Protein AF-A0A932TT42-F1 (afdb_monomer_lite)

Secondary structure (DSSP, 8-state):
-EEEEEE-TTS-EEEEEEE---TTT-TTHHHHHHHHHHHHHHHHTT-SGGG-GGG--TT--TTS---S--------S---------PPPP---PPPP-----SS--B--STTT--B--HHHHHHHHHHHSS---TTT--

Sequence (139 aa):
VFSATVYDQAGKTMARGTKMETARGFADYIEKSETGAIGRALALCGFGTQFAPELEEGERIVDAPHPVGTPARVHSRGAVYNVRGGAPPASGAKRPDAGDGGNGAQVCSEPECGRAMTQGQYEFSIKSFGRALCPQCQK

Foldseek 3Di:
DDKDWDADPVRHTQFMFFFFDDCVGPVPRVVVRHVRNVVRRVVSNVDDCVNPVVPVPPPCDPPDDDPPDDPDPPPDPDDDDDDDDDDDDDDDDDDDDDDDDDDPFLAFPPPPGRDGDDPVQQVVCCVPPVGRHHPVRPD

Structure (mmCIF, N/CA/C/O backbone):
data_AF-A0A932TT42-F1
#
_entry.id   AF-A0A932TT42-F1
#
loop_
_atom_site.group_PDB
_atom_site.id
_atom_site.type_symbol
_atom_site.label_atom_id
_atom_site.label_alt_id
_atom_site.label_comp_id
_atom_site.label_asym_id
_atom_site.label_entity_id
_atom_site.label_seq_id
_atom_site.pdbx_PDB_ins_code
_atom_site.Cartn_x
_atom_site.Cartn_y
_atom_site.Cartn_z
_atom_site.occupancy
_atom_site.B_iso_or_equiv
_atom_site.auth_seq_id
_atom_site.auth_comp_id
_atom_site.auth_asym_id
_atom_site.auth_atom_id
_atom_site.pdbx_PDB_model_num
ATOM 1 N N . VAL A 1 1 ? 10.216 8.127 3.403 1.00 93.44 1 VAL A N 1
ATOM 2 C CA . VAL A 1 1 ? 9.339 7.049 3.922 1.00 93.44 1 VAL A CA 1
ATOM 3 C C . VAL A 1 1 ? 8.017 7.690 4.293 1.00 93.44 1 VAL A C 1
ATOM 5 O O . VAL A 1 1 ? 8.057 8.727 4.939 1.00 93.44 1 VAL A O 1
ATOM 8 N N . PHE A 1 2 ? 6.893 7.106 3.887 1.00 98.06 2 PHE A N 1
ATOM 9 C CA . PHE A 1 2 ? 5.549 7.571 4.236 1.00 98.06 2 PHE A CA 1
ATOM 10 C C . PHE A 1 2 ? 4.963 6.693 5.341 1.00 98.06 2 PHE A C 1
ATOM 12 O O . PHE A 1 2 ? 5.254 5.493 5.411 1.00 98.06 2 PHE A O 1
ATOM 19 N N . SER A 1 3 ? 4.148 7.290 6.210 1.00 98.06 3 SER A N 1
ATOM 20 C CA . SER A 1 3 ? 3.468 6.583 7.294 1.00 98.06 3 SER A CA 1
ATOM 21 C C . SER A 1 3 ? 2.039 7.072 7.467 1.00 98.06 3 SER A C 1
ATOM 23 O O . SER A 1 3 ? 1.829 8.280 7.525 1.00 98.06 3 SER A O 1
ATOM 25 N N . ALA A 1 4 ? 1.102 6.148 7.650 1.00 98.44 4 ALA A N 1
ATOM 26 C CA . ALA A 1 4 ? -0.282 6.436 8.007 1.00 98.44 4 ALA A CA 1
ATOM 27 C C . ALA A 1 4 ? -0.602 5.796 9.362 1.00 98.44 4 A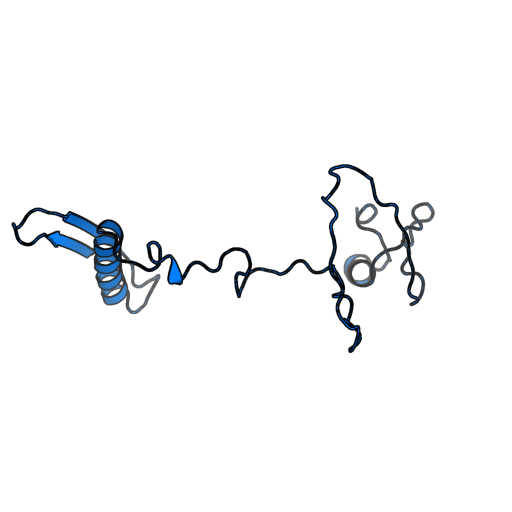LA A C 1
ATOM 29 O O . ALA A 1 4 ? -0.142 4.691 9.652 1.00 98.44 4 ALA A O 1
ATOM 30 N N . THR A 1 5 ? -1.364 6.496 10.201 1.00 98.44 5 THR A N 1
ATOM 31 C CA . THR A 1 5 ? -1.823 6.000 11.508 1.00 98.44 5 THR A CA 1
ATOM 32 C C . THR A 1 5 ? -3.336 6.157 11.575 1.00 98.44 5 THR A C 1
ATOM 34 O O . THR A 1 5 ? -3.847 7.222 11.239 1.00 98.44 5 THR A O 1
ATOM 37 N N . VAL A 1 6 ? -4.037 5.099 11.973 1.00 98.06 6 VAL A N 1
ATOM 38 C CA . VAL A 1 6 ? -5.497 5.081 12.127 1.00 98.06 6 VAL A CA 1
ATOM 39 C C . VAL A 1 6 ? -5.825 5.133 13.613 1.00 98.06 6 VAL A C 1
ATOM 41 O O . VAL A 1 6 ? -5.226 4.400 14.404 1.00 98.06 6 VAL A O 1
ATOM 44 N N . TYR A 1 7 ? -6.777 5.986 13.975 1.00 98.00 7 TYR A N 1
ATOM 45 C CA . TYR A 1 7 ? -7.280 6.156 15.335 1.00 98.00 7 TYR A CA 1
ATOM 46 C C . TYR A 1 7 ? -8.765 5.803 15.381 1.00 98.00 7 TYR A C 1
ATOM 48 O O . TYR A 1 7 ? -9.473 5.991 14.391 1.00 98.00 7 TYR A O 1
ATOM 56 N N . ASP A 1 8 ? -9.231 5.302 16.521 1.00 96.25 8 ASP A N 1
ATOM 57 C CA . ASP A 1 8 ? -10.658 5.122 16.771 1.00 96.25 8 ASP A CA 1
ATOM 58 C C . ASP A 1 8 ? -11.334 6.441 17.196 1.00 96.25 8 ASP A C 1
ATOM 60 O O . ASP A 1 8 ? -10.696 7.488 17.330 1.00 96.25 8 ASP A O 1
ATOM 64 N N . GLN A 1 9 ? -12.646 6.391 17.438 1.00 96.44 9 GLN A N 1
ATOM 65 C CA . GLN A 1 9 ? -13.419 7.548 17.900 1.00 96.44 9 GLN A CA 1
ATOM 66 C C . GLN A 1 9 ? -12.951 8.086 19.267 1.00 96.44 9 GLN A C 1
ATOM 68 O O . GLN A 1 9 ? -13.155 9.261 19.563 1.00 96.44 9 GLN A O 1
ATOM 73 N N . ALA A 1 10 ? -12.322 7.251 20.098 1.00 96.75 10 ALA A N 1
ATOM 74 C CA . ALA A 1 10 ? -11.771 7.640 21.394 1.00 96.75 10 ALA A CA 1
ATOM 75 C C . ALA A 1 10 ? -10.333 8.194 21.291 1.00 96.75 10 ALA A C 1
ATOM 77 O O . ALA A 1 10 ? -9.748 8.573 22.306 1.00 96.75 10 ALA A O 1
ATOM 78 N N . GLY A 1 11 ? -9.753 8.249 20.086 1.00 95.44 11 GLY A N 1
ATOM 79 C CA . GLY A 1 11 ? -8.384 8.702 19.843 1.00 95.44 11 GLY A CA 1
ATOM 80 C C . GLY A 1 11 ? -7.312 7.650 20.139 1.00 95.44 11 GLY A C 1
ATOM 81 O O . GLY A 1 11 ? -6.122 7.970 20.135 1.00 95.44 11 GLY A O 1
ATOM 82 N N . LYS A 1 12 ? -7.686 6.389 20.386 1.00 96.81 12 LYS A N 1
ATOM 83 C CA . LYS A 1 12 ? -6.728 5.295 20.566 1.00 96.81 12 LYS A CA 1
ATOM 84 C C . LYS A 1 12 ? -6.195 4.854 19.207 1.00 96.81 12 LYS A C 1
ATOM 86 O O . LYS A 1 12 ? -6.949 4.628 18.263 1.00 96.81 12 LYS A O 1
ATOM 91 N N . THR A 1 13 ? -4.879 4.686 19.117 1.00 97.75 13 THR A N 1
ATOM 92 C CA . THR A 1 13 ? -4.225 4.154 17.918 1.00 97.75 13 THR A CA 1
ATOM 93 C C . THR A 1 13 ? -4.691 2.725 17.646 1.00 97.75 13 THR A C 1
ATOM 95 O O . THR A 1 13 ? -4.465 1.832 18.463 1.00 97.75 13 THR A O 1
ATOM 98 N N . MET A 1 14 ? -5.298 2.507 16.481 1.00 97.62 14 MET A N 1
ATOM 99 C CA . MET A 1 14 ? -5.705 1.186 16.005 1.00 97.62 14 MET A CA 1
ATOM 100 C C . MET A 1 14 ? -4.575 0.500 15.237 1.00 97.62 14 MET A C 1
ATOM 102 O O . MET A 1 14 ? -4.241 -0.646 15.522 1.00 97.62 14 MET A O 1
ATOM 106 N N . ALA A 1 15 ? -3.955 1.209 14.289 1.00 97.94 15 ALA A N 1
ATOM 107 C CA . ALA A 1 15 ? -2.894 0.657 13.454 1.00 97.94 15 ALA A CA 1
ATOM 108 C C . ALA A 1 15 ? -1.971 1.736 12.882 1.00 97.94 15 ALA A C 1
ATOM 110 O O . ALA A 1 15 ? -2.338 2.908 12.772 1.00 97.94 15 ALA A O 1
ATOM 111 N N . ARG A 1 16 ? -0.774 1.317 12.454 1.00 98.06 16 ARG A N 1
ATOM 112 C CA . ARG A 1 16 ? 0.191 2.155 11.735 1.00 98.06 16 ARG A CA 1
ATOM 113 C C . ARG A 1 16 ? 0.800 1.386 10.568 1.00 98.06 16 ARG A C 1
ATOM 115 O O . ARG A 1 16 ? 1.364 0.314 10.759 1.00 98.06 16 ARG A O 1
ATOM 122 N N . GLY A 1 17 ? 0.724 1.961 9.372 1.00 98.06 17 GLY A N 1
ATOM 123 C CA . GLY A 1 17 ? 1.315 1.426 8.147 1.00 98.06 17 GLY A CA 1
ATOM 124 C C . GLY A 1 17 ? 2.442 2.318 7.638 1.00 98.06 17 GLY A C 1
ATOM 125 O O . GLY A 1 17 ? 2.369 3.542 7.743 1.00 98.06 17 GLY A O 1
ATOM 126 N N . THR A 1 18 ? 3.489 1.716 7.072 1.00 98.25 18 THR A N 1
ATOM 127 C CA . THR A 1 18 ? 4.584 2.438 6.411 1.00 98.25 18 THR A CA 1
ATOM 128 C C . THR A 1 18 ? 4.833 1.889 5.015 1.00 98.25 18 THR A C 1
ATOM 130 O O . THR A 1 18 ? 4.654 0.696 4.753 1.00 98.25 18 THR A O 1
ATOM 133 N N . LYS A 1 19 ? 5.252 2.769 4.105 1.00 98.25 19 LYS A N 1
ATOM 134 C CA . LYS A 1 19 ? 5.717 2.390 2.771 1.00 98.25 19 LYS A CA 1
ATOM 135 C C . LYS A 1 19 ? 6.767 3.376 2.274 1.00 98.25 19 LYS A C 1
ATOM 137 O O . LYS A 1 19 ? 6.789 4.553 2.638 1.00 98.25 19 LYS A O 1
ATOM 142 N N . MET A 1 20 ? 7.667 2.868 1.450 1.00 97.25 20 MET A N 1
ATOM 143 C CA . MET A 1 20 ? 8.664 3.655 0.752 1.00 97.25 20 MET A CA 1
ATOM 144 C C . MET A 1 20 ? 8.832 3.080 -0.644 1.00 97.25 20 MET A C 1
ATOM 146 O O . MET A 1 20 ? 9.054 1.885 -0.797 1.00 97.25 20 MET A O 1
ATOM 150 N N . GLU A 1 21 ? 8.736 3.950 -1.630 1.00 97.50 21 GLU A N 1
ATOM 151 C CA . GLU A 1 21 ? 9.118 3.711 -3.011 1.00 97.50 21 GLU A CA 1
ATOM 152 C C . GLU A 1 21 ? 10.142 4.769 -3.418 1.00 97.50 21 GLU A C 1
ATOM 154 O O . GLU A 1 21 ? 10.346 5.772 -2.725 1.00 97.50 21 GLU A O 1
ATOM 159 N N . THR A 1 22 ? 10.807 4.536 -4.543 1.00 96.88 22 THR A N 1
ATOM 160 C CA . THR A 1 22 ? 11.789 5.467 -5.105 1.00 96.88 22 THR A CA 1
ATOM 161 C C . THR A 1 22 ? 11.490 5.705 -6.576 1.00 96.88 22 THR A C 1
ATOM 163 O O . THR A 1 22 ? 10.913 4.836 -7.231 1.00 96.88 22 THR A O 1
ATOM 166 N N . ALA A 1 23 ? 11.969 6.832 -7.110 1.00 96.12 23 ALA A N 1
ATOM 167 C CA . ALA A 1 23 ? 11.843 7.177 -8.528 1.00 96.12 23 ALA A CA 1
ATOM 168 C C . ALA A 1 23 ? 12.397 6.096 -9.478 1.00 96.12 23 ALA A C 1
ATOM 170 O O . ALA A 1 23 ? 11.973 5.992 -10.623 1.00 96.12 23 ALA A O 1
ATOM 171 N N . ARG A 1 24 ? 13.340 5.265 -9.005 1.00 95.06 24 ARG A N 1
ATOM 172 C CA . ARG A 1 24 ? 13.892 4.141 -9.773 1.00 95.06 24 ARG A CA 1
ATOM 173 C C . ARG A 1 24 ? 12.889 2.997 -9.955 1.00 95.06 24 ARG A C 1
ATOM 175 O O . ARG A 1 24 ? 12.982 2.277 -10.942 1.00 95.06 24 ARG A O 1
ATOM 182 N N . GLY A 1 25 ? 11.992 2.798 -8.990 1.00 93.50 25 GLY A N 1
ATOM 183 C CA . GLY A 1 25 ? 10.956 1.767 -9.055 1.00 93.50 25 GLY A CA 1
ATOM 184 C C . GLY A 1 25 ? 9.699 2.257 -9.766 1.00 93.50 25 GLY A C 1
ATOM 185 O O . GLY A 1 25 ? 9.155 1.549 -10.607 1.00 93.50 25 GLY A O 1
ATOM 186 N N . PHE A 1 26 ? 9.259 3.475 -9.442 1.00 92.88 26 PHE A N 1
ATOM 187 C CA . PHE A 1 26 ? 8.016 4.059 -9.943 1.00 92.88 26 PHE A CA 1
ATOM 188 C C . PHE A 1 26 ? 8.193 5.560 -10.173 1.00 92.88 26 PHE A C 1
ATOM 190 O O . PHE A 1 26 ? 8.771 6.245 -9.333 1.00 92.88 26 PHE A O 1
ATOM 197 N N . ALA A 1 27 ? 7.693 6.084 -11.293 1.00 93.50 27 ALA A N 1
ATOM 198 C CA . ALA A 1 27 ? 7.762 7.520 -11.575 1.00 93.50 27 ALA A CA 1
ATOM 199 C C . ALA A 1 27 ? 6.901 8.333 -10.585 1.00 93.50 27 ALA A C 1
ATOM 201 O O . ALA A 1 27 ? 7.330 9.376 -10.101 1.00 93.50 27 ALA A O 1
ATOM 202 N N . ASP A 1 28 ? 5.743 7.789 -10.212 1.00 94.00 28 ASP A N 1
ATOM 203 C CA . ASP A 1 28 ? 4.754 8.278 -9.241 1.00 94.00 28 ASP A CA 1
ATOM 204 C C . ASP A 1 28 ? 4.994 7.701 -7.828 1.00 94.00 28 ASP A C 1
ATOM 206 O O . ASP A 1 28 ? 4.085 7.281 -7.107 1.00 94.00 28 ASP A O 1
ATOM 210 N N . TYR A 1 29 ? 6.264 7.598 -7.422 1.00 96.12 29 TYR A N 1
ATOM 211 C CA . TYR A 1 29 ? 6.635 6.928 -6.172 1.00 96.12 29 TYR A CA 1
ATOM 212 C C . TYR A 1 29 ? 6.069 7.604 -4.914 1.00 96.12 29 TYR A C 1
ATOM 214 O O . TYR A 1 29 ? 5.948 6.936 -3.882 1.00 96.12 29 TYR A O 1
ATOM 222 N N . ILE A 1 30 ? 5.746 8.901 -4.968 1.00 97.56 30 ILE A N 1
ATOM 223 C CA . ILE A 1 30 ? 5.173 9.656 -3.846 1.00 97.56 30 ILE A CA 1
ATOM 224 C C . ILE A 1 30 ? 3.749 9.163 -3.585 1.00 97.56 30 ILE A C 1
ATOM 226 O O . ILE A 1 30 ? 3.484 8.599 -2.523 1.00 97.56 30 ILE A O 1
ATOM 230 N N . GLU A 1 31 ? 2.883 9.259 -4.590 1.00 97.12 31 GLU A N 1
ATOM 231 C CA . GLU A 1 31 ? 1.477 8.853 -4.556 1.00 97.12 31 GLU A CA 1
ATOM 232 C C . GLU A 1 31 ? 1.353 7.363 -4.239 1.00 97.12 31 GLU A C 1
ATOM 234 O O . GLU A 1 31 ? 0.528 6.941 -3.421 1.00 97.12 31 GLU A O 1
ATOM 239 N N . LYS A 1 32 ? 2.240 6.549 -4.824 1.00 96.81 32 LYS A N 1
ATOM 240 C CA . LYS A 1 32 ? 2.293 5.110 -4.562 1.00 96.81 32 LYS A CA 1
ATOM 241 C C . LYS A 1 32 ? 2.711 4.786 -3.129 1.00 96.81 32 LYS A C 1
ATOM 243 O O . LYS A 1 32 ? 2.189 3.839 -2.530 1.00 96.81 32 LYS A O 1
ATOM 248 N N . SER A 1 33 ? 3.666 5.531 -2.573 1.00 98.12 33 SER A N 1
ATOM 249 C CA . SER A 1 33 ? 4.098 5.344 -1.185 1.00 98.12 33 SER A CA 1
ATOM 250 C C . SER A 1 33 ? 3.020 5.779 -0.204 1.00 98.12 33 SER A C 1
ATOM 252 O O . SER A 1 33 ? 2.753 5.058 0.754 1.00 98.12 33 SER A O 1
ATOM 254 N N . GLU A 1 34 ? 2.389 6.924 -0.447 1.00 98.00 34 GLU A N 1
ATOM 255 C CA . GLU A 1 34 ? 1.324 7.459 0.395 1.00 98.00 34 GLU A CA 1
ATOM 256 C C . GLU A 1 34 ? 0.111 6.524 0.408 1.00 98.00 34 GLU A C 1
ATOM 258 O O . GLU A 1 34 ? -0.264 6.007 1.464 1.00 98.00 34 GLU A O 1
ATOM 263 N N . THR A 1 35 ? -0.411 6.188 -0.775 1.00 97.62 35 THR A N 1
ATOM 264 C CA . THR A 1 35 ? -1.567 5.294 -0.926 1.00 97.62 35 THR A CA 1
ATOM 265 C C . THR A 1 35 ? -1.297 3.928 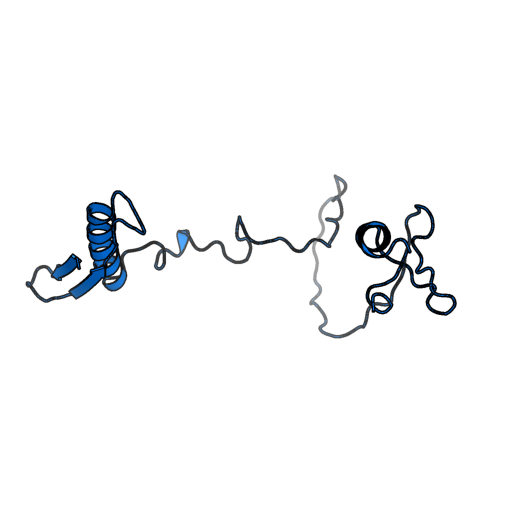-0.301 1.00 97.62 35 THR A C 1
ATOM 267 O O . THR A 1 35 ? -2.142 3.377 0.404 1.00 97.62 35 THR A O 1
ATOM 270 N N . GLY A 1 36 ? -0.098 3.371 -0.491 1.00 97.25 36 GLY A N 1
ATOM 271 C CA . GLY A 1 36 ? 0.226 2.076 0.096 1.00 97.25 36 GLY A CA 1
ATOM 272 C C . GLY A 1 36 ? 0.489 2.118 1.606 1.00 97.25 36 GLY A C 1
ATOM 273 O O . GLY A 1 36 ? 0.243 1.115 2.274 1.00 97.25 36 GLY A O 1
ATOM 274 N N . ALA A 1 37 ? 0.943 3.240 2.177 1.00 98.44 37 ALA A N 1
ATOM 275 C CA . ALA A 1 37 ? 1.023 3.397 3.632 1.00 98.44 37 ALA A CA 1
ATOM 276 C C . ALA A 1 37 ? -0.382 3.433 4.260 1.00 98.44 37 ALA A C 1
ATOM 278 O O . ALA A 1 37 ? -0.605 2.765 5.272 1.00 98.44 37 ALA A O 1
ATOM 279 N N . ILE A 1 38 ? -1.329 4.133 3.622 1.00 98.00 38 ILE A N 1
ATOM 280 C CA . ILE A 1 38 ? -2.750 4.166 4.010 1.00 98.00 38 ILE A CA 1
ATOM 281 C C . ILE A 1 38 ? -3.368 2.768 3.898 1.00 98.00 38 ILE A C 1
ATOM 283 O O . ILE A 1 38 ? -3.908 2.259 4.878 1.00 98.00 38 ILE A O 1
ATOM 287 N N . GLY A 1 39 ? -3.216 2.107 2.745 1.00 97.00 39 GLY A N 1
ATOM 288 C CA . GLY A 1 39 ? -3.736 0.756 2.521 1.00 97.00 39 GLY A CA 1
ATOM 289 C C . GLY A 1 39 ? -3.203 -0.261 3.534 1.00 97.00 39 GLY A C 1
ATOM 290 O O . GLY A 1 39 ? -3.964 -1.071 4.049 1.00 97.00 39 GLY A O 1
ATOM 291 N N . ARG A 1 40 ? -1.917 -0.174 3.907 1.00 97.56 40 ARG A N 1
ATOM 292 C CA . ARG A 1 40 ? -1.330 -1.017 4.964 1.00 97.56 40 ARG A CA 1
ATOM 293 C C . ARG A 1 40 ? -1.936 -0.751 6.339 1.00 97.56 40 ARG A C 1
ATOM 295 O O . ARG A 1 40 ? -2.190 -1.702 7.069 1.00 97.56 40 ARG A O 1
ATOM 302 N N . ALA A 1 41 ? -2.155 0.513 6.703 1.00 98.06 41 ALA A N 1
ATOM 303 C CA . ALA A 1 41 ? -2.774 0.847 7.983 1.00 98.06 41 ALA A CA 1
ATOM 304 C C . ALA A 1 41 ? -4.225 0.335 8.056 1.00 98.06 41 ALA A C 1
ATOM 306 O O . ALA A 1 41 ? -4.621 -0.222 9.073 1.00 98.06 41 ALA A O 1
ATOM 307 N N . LEU A 1 42 ? -4.982 0.449 6.960 1.00 96.75 42 LEU A N 1
ATOM 308 C CA . LEU A 1 42 ? -6.353 -0.059 6.857 1.00 96.75 42 LEU A CA 1
ATOM 309 C C . LEU A 1 42 ? -6.418 -1.593 6.875 1.00 96.75 42 LEU A C 1
ATOM 311 O O . LEU A 1 42 ? -7.244 -2.149 7.594 1.00 96.75 42 LEU A O 1
ATOM 315 N N . ALA A 1 43 ? -5.506 -2.273 6.177 1.00 95.62 43 ALA A N 1
ATOM 316 C CA . ALA A 1 43 ? -5.397 -3.732 6.212 1.00 95.62 43 ALA A CA 1
ATOM 317 C C . ALA A 1 43 ? -5.134 -4.257 7.628 1.00 95.62 43 ALA A C 1
ATOM 319 O O . ALA A 1 43 ? -5.749 -5.231 8.053 1.00 95.62 43 ALA A O 1
ATOM 320 N N . LEU A 1 44 ? -4.277 -3.580 8.397 1.00 95.31 44 LEU A N 1
ATOM 321 C CA . LEU A 1 44 ? -4.051 -3.915 9.807 1.00 95.31 44 LEU A CA 1
ATOM 322 C C . LEU A 1 44 ? -5.298 -3.700 10.680 1.00 95.31 44 LEU A C 1
ATOM 324 O O . LEU A 1 44 ? -5.470 -4.409 11.665 1.00 95.31 44 LEU A O 1
ATOM 328 N N . CYS A 1 45 ? -6.177 -2.765 10.313 1.00 94.44 45 CYS A N 1
ATOM 329 C CA . CYS A 1 45 ? -7.479 -2.580 10.956 1.00 94.44 45 CYS A CA 1
ATOM 330 C C . CYS A 1 45 ? -8.548 -3.591 10.493 1.00 94.44 45 CYS A C 1
ATOM 332 O O . CYS A 1 45 ? -9.684 -3.500 10.949 1.00 94.44 45 CYS A O 1
ATOM 334 N N . GLY A 1 46 ? -8.217 -4.535 9.604 1.00 93.06 46 GLY A N 1
ATOM 335 C CA . GLY A 1 46 ? -9.165 -5.527 9.086 1.00 93.06 46 GLY A CA 1
ATOM 336 C C . GLY A 1 46 ? -9.914 -5.097 7.822 1.00 93.06 46 GLY A C 1
ATOM 337 O O . GLY A 1 46 ? -10.833 -5.787 7.396 1.00 93.06 46 GLY A O 1
ATOM 338 N N . PHE A 1 47 ? -9.540 -3.976 7.198 1.00 91.44 47 PHE A N 1
ATOM 339 C CA . PHE A 1 47 ? -10.149 -3.524 5.948 1.00 91.44 47 PHE A CA 1
ATOM 340 C C . PHE A 1 47 ? -9.318 -3.980 4.749 1.00 91.44 47 PHE A C 1
ATOM 342 O O . PHE A 1 47 ? -8.166 -3.584 4.585 1.00 91.44 47 PHE A O 1
ATOM 349 N N . GLY A 1 48 ? -9.904 -4.788 3.875 1.00 89.00 48 GLY A N 1
ATOM 350 C CA . GLY A 1 48 ? -9.257 -5.240 2.648 1.00 89.00 48 GLY A CA 1
ATOM 351 C C . GLY A 1 48 ? -9.909 -6.504 2.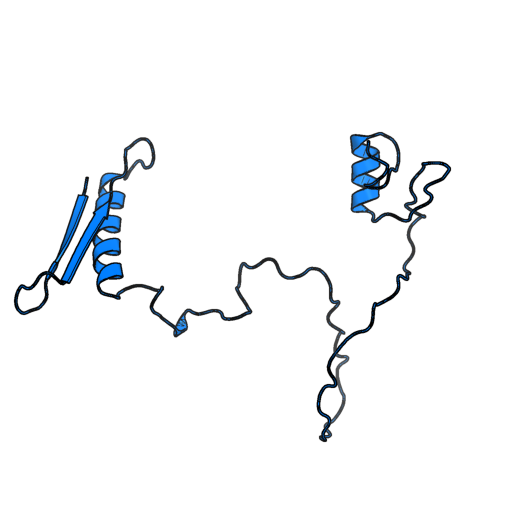113 1.00 89.00 48 GLY A C 1
ATOM 352 O O . GLY A 1 48 ? -10.608 -7.206 2.837 1.00 89.00 48 GLY A O 1
ATOM 353 N N . THR A 1 49 ? -9.648 -6.819 0.848 1.00 87.19 49 THR A N 1
ATOM 354 C CA . THR A 1 49 ? -10.223 -7.993 0.173 1.00 87.19 49 THR A CA 1
ATOM 355 C C . THR A 1 49 ? -9.787 -9.318 0.799 1.00 87.19 49 THR A C 1
ATOM 357 O O . THR A 1 49 ? -10.510 -10.299 0.724 1.00 87.19 49 THR A O 1
ATOM 360 N N . GLN A 1 50 ? -8.645 -9.343 1.494 1.00 82.81 50 GLN A N 1
ATOM 361 C CA . GLN A 1 50 ? -8.185 -10.514 2.251 1.00 82.81 50 GLN A CA 1
ATOM 362 C C . GLN A 1 50 ? -9.128 -10.925 3.400 1.00 82.81 50 GLN A C 1
ATOM 364 O O . GLN A 1 50 ? -8.997 -12.025 3.924 1.00 82.81 50 GLN A O 1
ATOM 369 N N . PHE A 1 51 ? -10.041 -10.042 3.815 1.00 83.06 51 PHE A N 1
ATOM 370 C CA . PHE A 1 51 ? -11.043 -10.303 4.850 1.00 83.06 51 PHE A CA 1
ATOM 371 C C . PHE A 1 51 ? -12.468 -10.348 4.279 1.00 83.06 51 PHE A C 1
ATOM 373 O O . PHE A 1 51 ? -13.419 -10.204 5.041 1.00 83.06 51 PHE A O 1
ATOM 380 N N . ALA A 1 52 ? -12.609 -10.505 2.959 1.00 85.88 52 ALA A N 1
ATOM 381 C CA . ALA A 1 52 ? -13.876 -10.536 2.234 1.00 85.88 52 ALA A CA 1
ATOM 382 C C . ALA A 1 52 ? -14.162 -11.972 1.740 1.00 85.88 52 ALA A C 1
ATOM 384 O O . ALA A 1 52 ? -13.696 -12.336 0.656 1.00 85.88 52 ALA A O 1
ATOM 385 N N . PRO A 1 53 ? -14.888 -12.813 2.512 1.00 83.12 53 PRO A N 1
ATOM 386 C CA . PRO A 1 53 ? -15.184 -14.200 2.135 1.00 83.12 53 PRO A CA 1
ATOM 387 C C . PRO A 1 53 ? -15.960 -14.318 0.819 1.00 83.12 53 PRO A C 1
ATOM 389 O O . PRO A 1 53 ? -15.881 -15.325 0.128 1.00 83.12 53 PRO A O 1
ATOM 392 N N . GLU A 1 54 ? -16.706 -13.281 0.444 1.00 83.69 54 GLU A N 1
ATOM 393 C CA . GLU A 1 54 ? -17.425 -13.201 -0.825 1.00 83.69 54 GLU A CA 1
ATOM 394 C C . GLU A 1 54 ? -16.503 -13.148 -2.052 1.00 83.69 54 GLU A C 1
ATOM 396 O O . GLU A 1 54 ? -16.951 -13.433 -3.161 1.00 83.69 54 GLU A O 1
ATOM 401 N N . LEU A 1 55 ? -15.230 -12.787 -1.858 1.00 84.12 55 LEU A N 1
ATOM 402 C CA . LEU A 1 55 ? -14.196 -12.790 -2.892 1.00 84.12 55 LEU A CA 1
ATOM 403 C C . LEU A 1 55 ? -13.358 -14.081 -2.879 1.00 84.12 55 LEU A C 1
ATOM 405 O O . LEU A 1 55 ? -12.417 -14.201 -3.660 1.00 84.12 55 LEU A O 1
ATOM 409 N N . GLU A 1 56 ? -13.661 -15.044 -2.003 1.00 82.62 56 GLU A N 1
ATOM 410 C CA . GLU A 1 56 ? -12.946 -16.318 -1.931 1.00 82.62 56 GLU A CA 1
ATOM 411 C C . GLU A 1 56 ? -13.402 -17.259 -3.062 1.00 82.62 56 GLU A C 1
ATOM 413 O O . GLU A 1 56 ? -14.512 -17.787 -3.064 1.00 82.62 56 GLU A O 1
ATOM 418 N N . GLU A 1 57 ? -12.530 -17.484 -4.048 1.00 80.56 57 GLU A N 1
ATOM 419 C CA . GLU A 1 57 ? -12.834 -18.265 -5.264 1.00 80.56 57 GLU A CA 1
ATOM 420 C C . GLU A 1 57 ? -12.866 -19.798 -5.045 1.00 80.56 57 GLU A C 1
ATOM 422 O O . GLU A 1 57 ? -13.185 -20.564 -5.962 1.00 80.56 57 GLU A O 1
ATOM 427 N N . GLY A 1 58 ? -12.562 -20.274 -3.831 1.00 80.62 58 GLY A N 1
ATOM 428 C CA . GLY A 1 58 ? -12.513 -21.700 -3.499 1.00 80.62 58 GLY A CA 1
ATOM 429 C C . GLY A 1 58 ? -11.548 -22.483 -4.400 1.00 80.62 58 GLY A C 1
ATOM 430 O O . GLY A 1 58 ? -10.442 -22.035 -4.689 1.00 80.62 58 GLY A O 1
ATOM 431 N N . GLU A 1 59 ? -11.959 -23.666 -4.867 1.00 78.12 59 GLU A N 1
ATOM 432 C CA . GLU A 1 59 ? -11.114 -24.516 -5.727 1.00 78.12 59 GLU A CA 1
ATOM 433 C C . GLU A 1 59 ? -11.071 -24.080 -7.203 1.00 78.12 59 GLU A C 1
ATOM 435 O O . GLU A 1 59 ? -10.284 -24.617 -7.985 1.00 78.12 59 GLU A O 1
ATOM 440 N N . ARG A 1 60 ? -11.908 -23.120 -7.619 1.00 71.69 60 ARG A N 1
ATOM 441 C CA . ARG A 1 60 ? -12.024 -22.700 -9.022 1.00 71.69 60 ARG A CA 1
ATOM 442 C C . ARG A 1 60 ? -11.510 -21.279 -9.207 1.00 71.69 60 ARG A C 1
ATOM 444 O O . ARG A 1 60 ? -12.266 -20.366 -9.523 1.00 71.69 60 ARG A O 1
ATOM 451 N N . ILE A 1 61 ? -10.202 -21.146 -9.049 1.00 81.94 61 ILE A N 1
ATOM 452 C CA . ILE A 1 61 ? -9.485 -19.888 -9.233 1.00 81.94 61 ILE A CA 1
ATOM 453 C C . ILE A 1 61 ? -9.432 -19.553 -10.730 1.00 81.94 61 ILE A C 1
ATOM 455 O O . ILE A 1 61 ? -9.013 -20.392 -11.536 1.00 81.94 61 ILE A O 1
ATOM 459 N N . VAL A 1 62 ? -9.845 -18.342 -11.112 1.00 77.62 62 VAL A N 1
ATOM 460 C CA . VAL A 1 62 ? -10.010 -17.939 -12.528 1.00 77.62 62 VAL A CA 1
ATOM 461 C C . VAL A 1 62 ? -8.694 -18.007 -13.316 1.00 77.62 62 VAL A C 1
ATOM 463 O O . VAL A 1 62 ? -8.704 -18.416 -14.477 1.00 77.62 62 VAL A O 1
ATOM 466 N N . ASP A 1 63 ? -7.569 -17.714 -12.660 1.00 71.81 63 ASP A N 1
ATOM 467 C CA . ASP A 1 63 ? -6.228 -17.679 -13.264 1.00 71.81 63 ASP A CA 1
ATOM 468 C C . ASP A 1 63 ? -5.328 -18.863 -12.861 1.00 71.81 63 ASP A C 1
ATOM 470 O O . ASP A 1 63 ? -4.132 -18.882 -13.174 1.00 71.81 63 ASP A O 1
ATOM 474 N N . ALA A 1 64 ? -5.863 -19.875 -12.167 1.00 79.44 64 ALA A N 1
ATOM 475 C CA . ALA A 1 64 ? -5.066 -21.053 -11.850 1.00 79.44 64 ALA A CA 1
ATOM 476 C C . ALA A 1 64 ? -4.848 -21.914 -13.106 1.00 79.44 64 ALA A C 1
ATOM 478 O O . ALA A 1 64 ? -5.800 -22.184 -13.854 1.00 79.44 64 ALA A O 1
ATOM 479 N N . PRO A 1 65 ? -3.616 -22.410 -13.335 1.00 78.00 65 PRO A N 1
ATOM 480 C CA . PRO A 1 65 ? -3.373 -23.382 -14.387 1.00 78.00 65 PRO A CA 1
ATOM 481 C C . PRO A 1 65 ? -4.253 -24.607 -14.131 1.00 78.00 65 PRO A C 1
ATOM 483 O O . PRO A 1 65 ? -4.087 -25.318 -13.141 1.00 78.00 65 PRO A O 1
ATOM 486 N N . HIS A 1 66 ? -5.219 -24.841 -15.018 1.00 74.69 66 HIS A N 1
ATOM 487 C CA . HIS A 1 66 ? -6.072 -26.014 -14.915 1.00 74.69 66 HIS A CA 1
ATOM 488 C C . HIS A 1 66 ? -5.253 -27.262 -15.266 1.00 74.69 66 HIS A C 1
ATOM 490 O O . HIS A 1 66 ? -4.450 -27.221 -16.205 1.00 74.69 66 HIS A O 1
ATOM 496 N N . PRO A 1 67 ? -5.451 -28.386 -14.556 1.00 72.44 67 PRO A N 1
ATOM 497 C CA . PRO A 1 67 ? -4.803 -29.636 -14.910 1.00 72.44 67 PRO A CA 1
ATOM 498 C C . PRO A 1 67 ? -5.194 -30.024 -16.341 1.00 72.44 67 PRO A C 1
ATOM 500 O O . PRO A 1 67 ? -6.339 -30.371 -16.637 1.00 72.44 67 PRO A O 1
ATOM 503 N N . VAL A 1 68 ? -4.222 -29.957 -17.249 1.00 69.56 68 VAL A N 1
ATOM 504 C CA . VAL A 1 68 ? -4.335 -30.465 -18.616 1.00 69.56 68 VAL A CA 1
ATOM 505 C C . VAL A 1 68 ? -4.374 -31.988 -18.565 1.00 69.56 68 VAL A C 1
ATOM 507 O O . VAL A 1 68 ? -3.343 -32.650 -18.588 1.00 69.56 68 VAL A O 1
ATOM 510 N N . GLY A 1 69 ? -5.568 -32.567 -18.448 1.00 64.06 69 GLY A N 1
ATOM 511 C CA . GLY A 1 69 ? -5.694 -34.022 -18.515 1.00 64.06 69 GLY A CA 1
ATOM 512 C C . GLY A 1 69 ? -6.826 -34.621 -17.708 1.00 64.06 69 GLY A C 1
ATOM 513 O O . GLY A 1 69 ? -6.615 -35.495 -16.876 1.00 64.06 69 GLY A O 1
ATOM 514 N N . THR A 1 70 ? -8.059 -34.257 -18.023 1.00 58.16 70 THR A N 1
ATOM 515 C CA . THR A 1 70 ? -9.103 -35.278 -18.127 1.00 58.16 70 THR A CA 1
ATOM 516 C C . THR A 1 70 ? -10.039 -34.804 -19.227 1.00 58.16 70 THR A C 1
ATOM 518 O O . THR A 1 70 ? -10.629 -33.735 -19.070 1.00 58.16 70 THR A O 1
ATOM 521 N N . PRO A 1 71 ? -10.155 -35.502 -20.372 1.00 50.25 71 PRO A N 1
ATOM 522 C CA . PRO A 1 71 ? -11.148 -35.121 -21.360 1.00 50.25 71 PRO A CA 1
ATOM 523 C C . PRO A 1 71 ? -12.502 -35.179 -20.662 1.00 50.25 71 PRO A C 1
ATOM 525 O O . PRO A 1 71 ? -12.919 -36.240 -20.186 1.00 50.25 71 PRO A O 1
ATOM 528 N N . ALA A 1 72 ? -13.156 -34.023 -20.551 1.00 51.88 72 ALA A N 1
ATOM 529 C CA . ALA A 1 72 ? -14.542 -33.959 -20.145 1.00 51.88 72 ALA A CA 1
ATOM 530 C C . ALA A 1 72 ? -15.282 -34.932 -21.060 1.00 51.88 72 ALA A C 1
ATOM 532 O O . ALA A 1 72 ? -15.318 -34.738 -22.278 1.00 51.88 72 ALA A O 1
ATOM 533 N N . ARG A 1 73 ? -15.807 -36.025 -20.494 1.00 48.88 73 ARG A N 1
ATOM 534 C CA . ARG A 1 73 ? -16.748 -36.867 -21.222 1.00 48.88 73 ARG A CA 1
ATOM 535 C C . ARG A 1 73 ? -17.853 -35.922 -21.659 1.00 48.88 73 ARG A C 1
ATOM 537 O O . ARG A 1 73 ? -18.583 -35.396 -20.817 1.00 48.88 73 ARG A O 1
ATOM 544 N N . VAL A 1 74 ? -17.896 -35.659 -22.963 1.00 44.50 74 VAL A N 1
ATOM 545 C CA . VAL A 1 74 ? -19.001 -34.991 -23.633 1.00 44.50 74 VAL A CA 1
ATOM 546 C C . VAL A 1 74 ? -20.238 -35.734 -23.158 1.00 44.50 74 VAL A C 1
ATOM 548 O O . VAL A 1 74 ? -20.439 -36.895 -23.507 1.00 44.50 74 VAL A O 1
ATOM 551 N N . HIS A 1 75 ? -21.002 -35.114 -22.260 1.00 42.75 75 HIS A N 1
ATOM 552 C CA . HIS A 1 75 ? -22.290 -35.646 -21.867 1.00 42.75 75 HIS A CA 1
ATOM 553 C C . HIS A 1 75 ? -23.175 -35.493 -23.094 1.00 42.75 75 HIS A C 1
ATOM 555 O O . HIS A 1 75 ? -23.698 -34.416 -23.387 1.00 42.75 75 HIS A O 1
ATOM 561 N N . SER A 1 76 ? -23.256 -36.580 -23.858 1.00 47.69 76 SER A N 1
ATOM 562 C CA . SER A 1 76 ? -24.237 -36.788 -24.904 1.00 47.69 76 SER A CA 1
ATOM 563 C C . SER A 1 76 ? -25.597 -36.393 -24.346 1.00 47.69 76 SER A C 1
ATOM 565 O O . SER A 1 76 ? -26.032 -36.894 -23.309 1.00 47.69 76 SER A O 1
ATOM 567 N N . ARG A 1 77 ? -26.235 -35.436 -25.015 1.00 48.44 77 ARG A N 1
ATOM 568 C CA . ARG A 1 77 ? -27.585 -34.973 -24.710 1.00 48.44 77 ARG A CA 1
ATOM 569 C C . ARG A 1 77 ? -28.529 -36.169 -24.549 1.00 48.44 77 ARG A C 1
ATOM 571 O O . ARG A 1 77 ? -28.710 -36.928 -25.494 1.00 48.44 77 ARG A O 1
ATOM 578 N N . GLY A 1 78 ? -29.176 -36.248 -23.387 1.00 45.06 78 GLY A N 1
ATOM 579 C CA . GLY A 1 78 ? -30.398 -37.022 -23.174 1.00 45.06 78 GLY A CA 1
ATOM 580 C C . GLY A 1 78 ? -30.206 -38.374 -22.490 1.00 45.06 78 GLY A C 1
ATOM 581 O O . GLY A 1 78 ? -30.072 -39.394 -23.153 1.00 45.06 78 GLY A O 1
ATOM 582 N N . ALA A 1 79 ? -30.322 -38.395 -21.162 1.00 36.44 79 ALA A N 1
ATOM 583 C CA . ALA A 1 79 ? -30.794 -39.573 -20.443 1.00 36.44 79 ALA A CA 1
ATOM 584 C C . ALA A 1 79 ? -31.566 -39.138 -19.193 1.00 36.44 79 ALA A C 1
ATOM 586 O O . ALA A 1 79 ? -31.091 -38.371 -18.359 1.00 36.44 79 ALA A O 1
ATOM 587 N N . VAL A 1 80 ? -32.803 -39.609 -19.160 1.00 38.75 80 VAL A N 1
ATOM 588 C CA . VAL A 1 80 ? -33.858 -39.418 -18.170 1.00 38.75 80 VAL A CA 1
ATOM 589 C C . VAL A 1 80 ? -33.413 -39.930 -16.787 1.00 38.75 80 VAL A C 1
ATOM 591 O O . VAL A 1 80 ? -32.630 -40.869 -16.685 1.00 38.75 80 VAL A O 1
ATOM 594 N N . TYR A 1 81 ? -33.918 -39.289 -15.733 1.00 41.41 81 TYR A N 1
ATOM 595 C CA . TYR A 1 81 ? -33.705 -39.580 -14.310 1.00 41.41 81 TYR A CA 1
ATOM 596 C C . TYR A 1 81 ? -33.782 -41.077 -13.937 1.00 41.41 81 TYR A C 1
ATOM 598 O O . TYR A 1 81 ? -34.698 -41.780 -14.357 1.00 41.41 81 TYR A O 1
ATOM 606 N N . ASN A 1 82 ? -32.904 -41.536 -13.032 1.00 39.53 82 ASN A N 1
ATOM 607 C CA . ASN A 1 82 ? -33.350 -42.201 -11.802 1.00 39.53 82 ASN A CA 1
ATOM 608 C C . ASN A 1 82 ? -32.254 -42.350 -10.734 1.00 39.53 82 ASN A C 1
ATOM 610 O O . ASN A 1 82 ? -31.087 -42.613 -11.005 1.00 39.53 82 ASN A O 1
ATOM 614 N N . VAL A 1 83 ? -32.709 -42.163 -9.499 1.00 44.03 83 VAL A N 1
ATOM 615 C CA . VAL A 1 83 ? -31.996 -42.155 -8.218 1.00 44.03 83 VAL A CA 1
ATOM 616 C C . VAL A 1 83 ? -31.703 -43.586 -7.751 1.00 44.03 83 VAL A C 1
ATOM 618 O O . VAL A 1 83 ? -32.586 -44.431 -7.885 1.00 44.03 83 VAL A O 1
ATOM 621 N N . ARG A 1 84 ? -30.536 -43.829 -7.121 1.00 33.06 84 ARG A N 1
ATOM 622 C CA . ARG A 1 84 ? -30.355 -44.533 -5.818 1.00 33.06 84 ARG A CA 1
ATOM 623 C C . ARG A 1 84 ? -28.900 -44.978 -5.574 1.00 33.06 84 ARG A C 1
ATOM 625 O O . ARG A 1 84 ? -28.397 -45.842 -6.272 1.00 33.06 84 ARG A O 1
ATOM 632 N N . GLY A 1 85 ? -28.310 -44.422 -4.510 1.00 36.84 85 GLY A N 1
ATOM 633 C CA . GLY A 1 85 ? -27.508 -45.116 -3.488 1.00 36.84 85 GLY A CA 1
ATOM 634 C C . GLY A 1 85 ? -26.225 -45.857 -3.886 1.00 36.84 85 GLY A C 1
ATOM 635 O O . GLY A 1 85 ? -26.275 -46.917 -4.493 1.00 36.84 85 GLY A O 1
ATOM 636 N N . GLY A 1 86 ? -25.085 -45.387 -3.374 1.00 32.16 86 GLY A N 1
ATOM 637 C CA . GLY A 1 86 ? -23.861 -46.188 -3.278 1.00 32.16 86 GLY A CA 1
ATOM 638 C C . GLY A 1 86 ? -22.657 -45.356 -2.841 1.00 32.16 86 GLY A C 1
ATOM 639 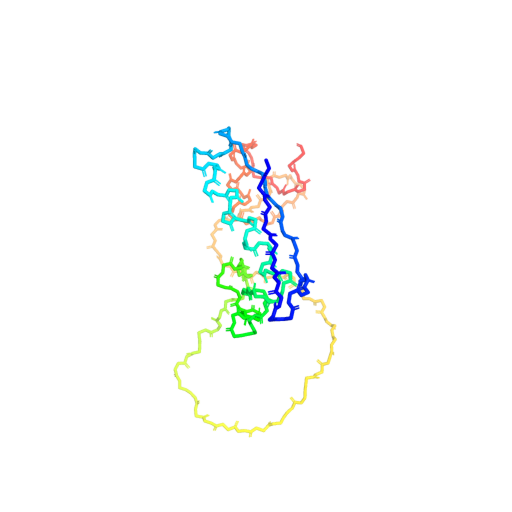O O . GLY A 1 86 ? -22.207 -44.495 -3.585 1.00 32.16 86 GLY A O 1
ATOM 640 N N . ALA A 1 87 ? -22.170 -45.591 -1.621 1.00 38.31 87 ALA A N 1
ATOM 641 C CA . ALA A 1 87 ? -20.978 -44.966 -1.040 1.00 38.31 87 ALA A CA 1
ATOM 642 C C . ALA A 1 87 ? -19.705 -45.197 -1.890 1.00 38.31 87 ALA A C 1
ATOM 644 O O . ALA A 1 87 ? -19.628 -46.211 -2.587 1.00 38.31 87 ALA A O 1
ATOM 645 N N . PRO A 1 88 ? -18.677 -44.329 -1.814 1.00 46.00 88 PRO A N 1
ATOM 646 C CA . PRO A 1 88 ? -17.414 -44.582 -2.498 1.00 46.00 88 PRO A CA 1
ATOM 647 C C . PRO A 1 88 ? -16.558 -45.566 -1.681 1.00 46.00 88 PRO A C 1
ATOM 649 O O . PRO A 1 88 ? -16.333 -45.320 -0.493 1.00 46.00 88 PRO A O 1
ATOM 652 N N . PRO A 1 89 ? -16.025 -46.657 -2.260 1.00 42.25 89 PRO A N 1
ATOM 653 C CA . PRO A 1 89 ? -14.923 -47.360 -1.632 1.00 42.25 89 PRO A CA 1
ATOM 654 C C . PRO A 1 89 ? -13.617 -46.601 -1.874 1.00 42.25 89 PRO A C 1
ATOM 656 O O . PRO A 1 89 ? -13.314 -46.128 -2.971 1.00 42.25 89 PRO A O 1
ATOM 659 N N . ALA A 1 90 ? -12.854 -46.497 -0.794 1.00 38.25 90 ALA A N 1
ATOM 660 C CA . ALA A 1 90 ? -11.509 -45.974 -0.757 1.00 38.25 90 ALA A CA 1
ATOM 661 C C . ALA A 1 90 ? -10.500 -46.896 -1.465 1.00 38.25 90 ALA A C 1
ATOM 663 O O . ALA A 1 90 ? -10.665 -48.112 -1.530 1.00 38.25 90 ALA A O 1
ATOM 664 N N . SER A 1 91 ? -9.375 -46.274 -1.821 1.00 42.00 91 SER A N 1
ATOM 665 C CA . SER A 1 91 ? -8.029 -46.844 -1.952 1.00 42.00 91 SER A CA 1
ATOM 666 C C . SER A 1 91 ? -7.684 -47.716 -3.168 1.00 42.00 91 SER A C 1
ATOM 668 O O . SER A 1 91 ? -8.231 -48.784 -3.401 1.00 42.00 91 SER A O 1
ATOM 670 N N . GLY A 1 92 ? -6.625 -47.267 -3.852 1.00 45.00 92 GLY A N 1
ATOM 671 C CA . GLY A 1 92 ? -5.492 -48.121 -4.199 1.00 45.00 92 GLY A CA 1
ATOM 672 C C . GLY A 1 92 ? -5.662 -49.050 -5.395 1.00 45.00 92 GLY A C 1
ATOM 673 O O . GLY A 1 92 ? -5.881 -50.241 -5.226 1.00 45.00 92 GLY A O 1
ATOM 674 N N . ALA A 1 93 ? -5.387 -48.547 -6.599 1.00 33.53 93 ALA A N 1
ATOM 675 C CA . ALA A 1 93 ? -4.911 -49.398 -7.685 1.00 33.53 93 ALA A CA 1
ATOM 676 C C . ALA A 1 93 ? -4.070 -48.585 -8.675 1.00 33.53 93 ALA A C 1
ATOM 678 O O . ALA A 1 93 ? -4.547 -47.620 -9.274 1.00 33.53 93 ALA A O 1
ATOM 679 N N . LYS A 1 94 ? -2.803 -48.990 -8.835 1.00 45.41 94 LYS A N 1
ATOM 680 C CA . LYS A 1 94 ? -1.917 -48.562 -9.923 1.00 45.41 94 LYS A CA 1
ATOM 681 C C . LYS A 1 94 ? -2.665 -48.677 -11.252 1.00 45.41 94 LYS A C 1
ATOM 683 O O . LYS A 1 94 ? -3.213 -49.741 -11.537 1.00 45.41 94 LYS A O 1
ATOM 688 N N . ARG A 1 95 ? -2.665 -47.624 -12.073 1.00 38.47 95 ARG A N 1
ATOM 689 C CA . ARG A 1 95 ? -3.158 -47.735 -13.450 1.00 38.47 95 ARG A CA 1
ATOM 690 C C . ARG A 1 95 ? -1.994 -48.042 -14.399 1.00 38.47 95 ARG A C 1
ATOM 692 O O . ARG A 1 95 ? -0.965 -47.379 -14.289 1.00 38.47 95 ARG A O 1
ATOM 699 N N . PRO A 1 96 ? -2.148 -49.055 -15.267 1.00 43.47 96 PRO A N 1
ATOM 700 C CA . PRO A 1 96 ? -1.163 -49.438 -16.265 1.00 43.47 96 PRO A CA 1
ATOM 701 C C . PRO A 1 96 ? -1.199 -48.489 -17.469 1.00 43.47 96 PRO A C 1
ATOM 703 O O . PRO A 1 96 ? -2.232 -47.889 -17.775 1.00 43.47 96 PRO A O 1
ATOM 706 N N . ASP A 1 97 ? -0.052 -48.393 -18.135 1.00 52.88 97 ASP A N 1
ATOM 707 C CA . ASP A 1 97 ? 0.139 -47.782 -19.447 1.00 52.88 97 ASP A CA 1
ATOM 708 C C . ASP A 1 97 ? -0.706 -48.462 -20.541 1.00 52.88 97 ASP A C 1
ATOM 710 O O . ASP A 1 97 ? -0.752 -49.690 -20.602 1.00 52.88 97 ASP A O 1
ATOM 714 N N . ALA A 1 98 ? -1.331 -47.655 -21.408 1.00 43.09 98 ALA A N 1
ATOM 715 C CA . ALA A 1 98 ? -1.674 -47.908 -22.826 1.00 43.09 98 ALA A CA 1
ATOM 716 C C . ALA A 1 98 ? -2.556 -46.732 -23.310 1.00 43.09 98 ALA A C 1
ATOM 718 O O . ALA A 1 98 ? -3.522 -46.388 -22.632 1.00 43.09 98 ALA A O 1
ATOM 719 N N . GLY A 1 99 ? -2.206 -45.963 -24.353 1.00 42.41 99 GLY A N 1
ATOM 720 C CA . GLY A 1 99 ? -2.256 -46.349 -25.779 1.00 42.41 99 GLY A CA 1
ATOM 721 C C . GLY A 1 99 ? -3.710 -46.225 -26.277 1.00 42.41 99 GLY A C 1
ATOM 722 O O . GLY A 1 99 ? -4.596 -46.774 -25.640 1.00 42.41 99 GLY A O 1
ATOM 723 N N . ASP A 1 100 ? -4.089 -45.498 -27.330 1.00 41.69 100 ASP A N 1
ATOM 724 C CA . ASP A 1 100 ? -3.523 -45.457 -28.682 1.00 41.69 100 ASP A CA 1
ATOM 725 C C . ASP A 1 100 ? -4.218 -44.343 -29.514 1.00 41.69 100 ASP A C 1
ATOM 727 O O . ASP A 1 100 ? -5.358 -43.975 -29.214 1.00 41.69 100 ASP A O 1
ATOM 731 N N . GLY A 1 101 ? -3.554 -43.809 -30.550 1.00 36.62 101 GLY A N 1
ATOM 732 C CA . GLY A 1 101 ? -4.150 -42.808 -31.448 1.00 36.62 101 GLY A CA 1
ATOM 733 C C . GLY A 1 101 ? -3.216 -42.175 -32.490 1.00 36.62 101 GLY A C 1
ATOM 734 O O . GLY A 1 101 ? -3.131 -40.955 -32.562 1.00 36.62 101 GLY A O 1
ATOM 735 N N . GLY A 1 102 ? -2.506 -43.010 -33.258 1.00 41.22 102 GLY A N 1
ATOM 736 C CA . GLY A 1 102 ? -1.941 -42.778 -34.603 1.00 41.22 102 GLY A CA 1
ATOM 737 C C . GLY A 1 102 ? -1.503 -41.377 -35.072 1.00 41.22 102 GLY A C 1
ATOM 738 O O . GLY A 1 102 ? -2.281 -40.654 -35.686 1.00 41.22 102 GLY A O 1
ATOM 739 N N . ASN A 1 103 ? -0.198 -41.100 -34.973 1.00 43.78 103 ASN A N 1
ATOM 740 C CA . ASN A 1 103 ? 0.610 -40.441 -36.013 1.00 43.78 103 ASN A CA 1
ATOM 741 C C . ASN A 1 103 ? 2.075 -40.891 -35.836 1.00 43.78 103 ASN A C 1
ATOM 743 O O . ASN A 1 103 ? 2.518 -41.040 -34.703 1.00 43.78 103 ASN A O 1
ATOM 747 N N . GLY A 1 104 ? 2.763 -41.185 -36.951 1.00 55.97 104 GLY A N 1
ATOM 748 C CA . GLY A 1 104 ? 4.056 -41.891 -37.086 1.00 55.97 104 GLY A CA 1
ATOM 749 C C . GLY A 1 104 ? 4.908 -42.058 -35.821 1.00 55.97 104 GLY A C 1
ATOM 750 O O . GLY A 1 104 ? 5.288 -41.069 -35.213 1.00 55.97 104 GLY A O 1
ATOM 751 N N . ALA A 1 105 ? 5.222 -43.309 -35.459 1.00 58.75 105 ALA A N 1
ATOM 752 C CA . ALA A 1 105 ? 5.894 -43.710 -34.219 1.00 58.75 105 ALA A CA 1
ATOM 753 C C . ALA A 1 105 ? 7.034 -42.757 -33.798 1.00 58.75 105 ALA A C 1
ATOM 755 O O . ALA A 1 105 ? 8.166 -42.862 -34.267 1.00 58.75 105 ALA A O 1
ATOM 756 N N . GLN A 1 106 ? 6.729 -41.831 -32.887 1.00 78.75 106 GLN A N 1
ATOM 757 C CA . GLN A 1 106 ? 7.685 -40.905 -32.280 1.00 78.75 106 GLN A CA 1
ATOM 758 C C . GLN A 1 106 ? 8.493 -41.653 -31.220 1.00 78.75 106 GLN A C 1
ATOM 760 O O . GLN A 1 106 ? 8.326 -41.447 -30.021 1.00 78.75 106 GLN A O 1
ATOM 765 N N . VAL A 1 107 ? 9.326 -42.590 -31.666 1.00 87.31 107 VAL A N 1
ATOM 766 C CA . VAL A 1 107 ? 10.155 -43.428 -30.798 1.00 87.31 107 VAL A CA 1
ATOM 767 C C . VAL A 1 107 ? 11.563 -42.867 -30.673 1.00 87.31 107 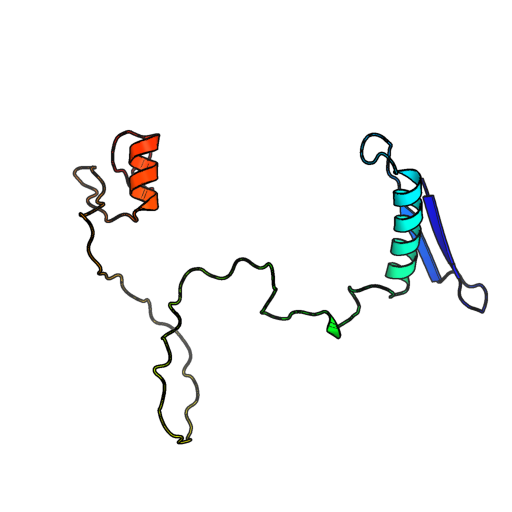VAL A C 1
ATOM 769 O O . VAL A 1 107 ? 12.099 -42.242 -31.589 1.00 87.31 107 VAL A O 1
ATOM 772 N N . CYS A 1 108 ? 12.169 -43.094 -29.513 1.00 85.50 108 CYS A N 1
ATOM 773 C CA . CYS A 1 108 ? 13.570 -42.784 -29.279 1.00 85.50 108 CYS A CA 1
ATOM 774 C C . CYS A 1 108 ? 14.464 -43.552 -30.272 1.00 85.50 108 CYS A C 1
ATOM 776 O O . CYS A 1 108 ? 14.344 -44.769 -30.397 1.00 85.50 108 CYS A O 1
ATOM 778 N N . SER A 1 109 ? 15.378 -42.847 -30.936 1.00 85.44 109 SER A N 1
ATOM 779 C CA . SER A 1 109 ? 16.328 -43.365 -31.928 1.00 85.44 109 SER A CA 1
ATOM 780 C C . SER A 1 109 ? 17.524 -44.108 -31.323 1.00 85.44 109 SER A C 1
ATOM 782 O O . SER A 1 109 ? 18.376 -44.577 -32.070 1.00 85.44 109 SER A O 1
ATOM 784 N N . GLU A 1 110 ? 17.623 -44.201 -29.994 1.00 85.69 110 GLU A N 1
ATOM 785 C CA . GLU A 1 110 ? 18.667 -45.002 -29.345 1.00 85.69 110 GLU A CA 1
ATOM 786 C C . GLU A 1 110 ? 18.387 -46.509 -29.521 1.00 85.69 110 GLU A C 1
ATOM 788 O O . GLU A 1 110 ? 17.264 -46.929 -29.208 1.00 85.69 110 GLU A O 1
ATOM 793 N N . PRO A 1 111 ? 19.376 -47.326 -29.959 1.00 76.25 111 PRO A N 1
ATOM 794 C CA . PRO A 1 111 ? 19.183 -48.730 -30.355 1.00 76.25 111 PRO A CA 1
ATOM 795 C C . PRO A 1 111 ? 18.548 -49.623 -29.284 1.00 76.25 111 PRO A C 1
ATOM 797 O O . PRO A 1 111 ? 17.891 -50.604 -29.616 1.00 76.25 111 PRO A O 1
ATOM 800 N N . GLU A 1 112 ? 18.715 -49.274 -28.008 1.00 80.06 112 GLU A N 1
ATOM 801 C CA . GLU A 1 112 ? 18.193 -50.037 -26.867 1.00 80.06 112 GLU A CA 1
ATOM 802 C C . GLU A 1 112 ? 17.028 -49.339 -26.147 1.00 80.06 112 GLU A C 1
ATOM 804 O O . GLU A 1 112 ? 16.448 -49.890 -25.213 1.00 80.06 112 GLU A O 1
ATOM 809 N N . CYS A 1 113 ? 16.673 -48.112 -26.545 1.00 83.94 113 CYS A N 1
ATOM 810 C CA . CYS A 1 113 ? 15.641 -47.350 -25.852 1.00 83.94 113 CYS A CA 1
ATOM 811 C C . CYS A 1 113 ? 14.253 -47.656 -26.412 1.00 83.94 113 CYS A C 1
ATOM 813 O O . CYS A 1 113 ? 13.371 -48.065 -25.660 1.00 83.94 113 CYS A O 1
ATOM 815 N N . GLY A 1 114 ? 14.035 -47.403 -27.709 1.00 75.38 114 GLY A N 1
ATOM 816 C CA . GLY A 1 114 ? 12.764 -47.658 -28.403 1.00 75.38 114 GLY A CA 1
ATOM 817 C C . GLY A 1 114 ? 11.507 -47.028 -27.779 1.00 75.38 114 GLY A C 1
ATOM 818 O O . GLY A 1 114 ? 10.394 -47.354 -28.183 1.00 75.38 114 GLY A O 1
ATOM 819 N N . ARG A 1 115 ? 11.644 -46.149 -26.777 1.00 82.31 115 ARG A N 1
ATOM 820 C CA . ARG A 1 115 ? 10.508 -45.630 -26.010 1.00 82.31 115 ARG A CA 1
ATOM 821 C C . ARG A 1 115 ? 9.669 -44.684 -26.844 1.00 82.31 115 ARG A C 1
ATOM 823 O O . ARG A 1 115 ? 10.218 -43.800 -27.498 1.00 82.31 115 ARG A O 1
ATOM 830 N N . ALA A 1 116 ? 8.353 -44.835 -26.744 1.00 83.81 116 ALA A N 1
ATOM 831 C CA . ALA A 1 116 ? 7.409 -43.873 -27.286 1.00 83.81 116 ALA A CA 1
ATOM 832 C C . ALA A 1 116 ? 7.554 -42.526 -26.565 1.00 83.81 116 ALA A C 1
ATOM 834 O O . ALA A 1 116 ? 7.696 -42.464 -25.341 1.00 83.81 116 ALA A O 1
ATOM 835 N N . MET A 1 117 ? 7.527 -41.453 -27.341 1.00 82.25 117 MET A N 1
ATOM 836 C CA . MET A 1 117 ? 7.624 -40.077 -26.877 1.00 82.25 117 MET A CA 1
ATOM 837 C C . MET A 1 117 ? 6.416 -39.293 -27.368 1.00 82.25 117 MET A C 1
ATOM 839 O O . MET A 1 117 ? 5.796 -39.640 -28.372 1.00 82.25 117 MET A O 1
ATOM 843 N N . THR A 1 118 ? 6.086 -38.217 -26.662 1.00 86.88 118 THR A N 1
ATOM 844 C CA . THR A 1 118 ? 5.054 -37.284 -27.123 1.00 86.88 118 THR A CA 1
ATOM 845 C C . THR A 1 118 ? 5.587 -36.395 -28.248 1.00 86.88 118 THR A C 1
ATOM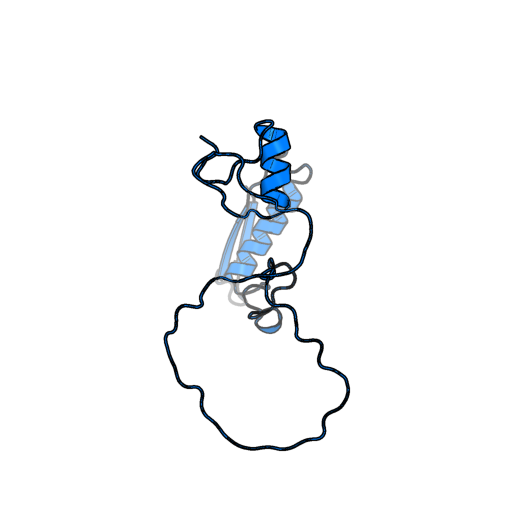 847 O O . THR A 1 118 ? 6.797 -36.193 -28.378 1.00 86.88 118 THR A O 1
ATOM 850 N N . GLN A 1 119 ? 4.687 -35.780 -29.020 1.00 83.44 119 GLN A N 1
ATOM 851 C CA . GLN A 1 119 ? 5.069 -34.889 -30.119 1.00 83.44 119 GLN A CA 1
ATOM 852 C C . GLN A 1 119 ? 5.972 -33.736 -29.672 1.00 83.44 119 GLN A C 1
ATOM 854 O O . GLN A 1 119 ? 6.988 -33.474 -30.312 1.00 83.44 119 GLN A O 1
ATOM 859 N N . GLY A 1 120 ? 5.676 -33.119 -28.525 1.00 84.50 120 GLY A N 1
ATOM 860 C CA . GLY A 1 120 ? 6.523 -32.059 -27.974 1.00 84.50 120 GLY A CA 1
ATOM 861 C C . GLY A 1 120 ? 7.929 -32.540 -27.594 1.00 84.50 120 GLY A C 1
ATOM 862 O O . GLY A 1 120 ? 8.903 -31.822 -27.806 1.00 84.50 120 GLY A O 1
ATOM 863 N N . GLN A 1 121 ? 8.063 -33.769 -27.083 1.00 85.56 121 GLN A N 1
ATOM 864 C CA . GLN A 1 121 ? 9.369 -34.359 -26.762 1.00 85.56 121 GLN A CA 1
ATOM 865 C C . GLN A 1 121 ? 10.171 -34.674 -28.028 1.00 85.56 121 GLN A C 1
ATOM 867 O O . GLN A 1 121 ? 11.374 -34.414 -28.075 1.00 85.56 121 GLN A O 1
ATOM 872 N N . TYR A 1 122 ? 9.504 -35.193 -29.059 1.00 87.12 122 TYR A N 1
ATOM 873 C CA . TYR A 1 122 ? 10.116 -35.469 -30.353 1.00 87.12 122 TYR A CA 1
ATOM 874 C C . TYR A 1 122 ? 10.633 -34.186 -31.016 1.00 87.12 122 TYR A C 1
ATOM 876 O O . TYR A 1 122 ? 11.813 -34.100 -31.353 1.00 87.12 122 TYR A O 1
ATOM 884 N N . GLU A 1 123 ? 9.785 -33.163 -31.142 1.00 88.81 123 GLU A N 1
ATOM 885 C CA . GLU A 1 123 ? 10.140 -31.885 -31.771 1.00 88.81 123 GLU A CA 1
ATOM 886 C C . GLU A 1 123 ? 11.273 -31.171 -31.029 1.00 88.81 123 GLU A C 1
ATOM 888 O O . GLU A 1 123 ? 12.229 -30.706 -31.656 1.00 88.81 123 GLU A O 1
ATOM 893 N N . PHE A 1 124 ? 11.213 -31.135 -29.693 1.00 89.94 124 PHE A N 1
ATOM 894 C CA . PHE A 1 124 ? 12.285 -30.564 -28.881 1.00 89.94 124 PHE A CA 1
ATOM 895 C C . PHE A 1 124 ? 13.602 -31.308 -29.097 1.00 89.94 124 PHE A C 1
ATOM 897 O O . PHE A 1 124 ? 14.647 -30.677 -29.249 1.00 89.94 124 PHE A O 1
ATOM 904 N N . SER A 1 125 ? 13.564 -32.641 -29.142 1.00 88.62 125 SER A N 1
ATOM 905 C CA . SER A 1 125 ? 14.778 -33.429 -29.304 1.00 88.62 125 SER A CA 1
ATOM 906 C C . SER A 1 125 ? 15.396 -33.281 -30.693 1.00 88.62 125 SER A C 1
ATOM 908 O O . SER A 1 125 ? 16.611 -33.133 -30.804 1.00 88.62 125 SER A O 1
ATOM 910 N N . ILE A 1 126 ? 14.581 -33.260 -31.750 1.00 89.69 126 ILE A N 1
ATOM 911 C CA . ILE A 1 126 ? 15.063 -33.007 -33.114 1.00 89.69 126 ILE A CA 1
ATOM 912 C C . ILE A 1 126 ? 15.685 -31.611 -33.207 1.00 89.69 126 ILE A C 1
ATOM 914 O O . ILE A 1 126 ? 16.772 -31.464 -33.758 1.00 89.69 126 ILE A O 1
ATOM 918 N N . LYS A 1 127 ? 15.048 -30.596 -32.616 1.00 91.25 127 LYS A N 1
ATOM 919 C CA . LYS A 1 127 ? 15.556 -29.220 -32.633 1.00 91.25 127 LYS A CA 1
ATOM 920 C C . LYS A 1 127 ? 16.852 -29.046 -31.835 1.00 91.25 127 LYS A C 1
ATOM 922 O O . LYS A 1 127 ? 17.732 -28.316 -32.277 1.00 91.25 127 LYS A O 1
ATOM 927 N N . SER A 1 128 ? 16.955 -29.682 -30.670 1.00 89.31 128 SER A N 1
ATOM 928 C CA . SER A 1 128 ? 18.071 -29.479 -29.737 1.00 89.31 128 SER A CA 1
ATOM 929 C C . SER A 1 128 ? 19.255 -30.411 -29.998 1.00 89.31 128 SER A C 1
ATOM 931 O O . SER A 1 128 ? 20.398 -30.007 -29.815 1.00 89.31 128 SER A O 1
ATOM 933 N N . PHE A 1 129 ? 18.998 -31.647 -30.435 1.00 86.62 129 PHE A N 1
ATOM 934 C CA . PHE A 1 129 ? 20.016 -32.698 -30.563 1.00 86.62 129 PHE A CA 1
ATOM 935 C C . PHE A 1 129 ? 20.132 -33.277 -31.978 1.00 86.62 129 PHE A C 1
ATOM 937 O O . PHE A 1 129 ? 21.003 -34.110 -32.215 1.00 86.62 129 PHE A O 1
ATOM 944 N N . GLY A 1 130 ? 19.256 -32.893 -32.915 1.00 87.38 130 GLY A N 1
ATOM 945 C CA . GLY A 1 130 ? 19.255 -33.408 -34.292 1.00 87.38 130 GLY A CA 1
ATOM 946 C C . GLY A 1 130 ? 18.808 -34.870 -34.432 1.00 87.38 130 GLY A C 1
ATOM 947 O O . GLY A 1 130 ? 18.787 -35.403 -35.537 1.00 87.38 130 GLY A O 1
ATOM 948 N N . ARG A 1 131 ? 18.440 -35.525 -33.324 1.00 88.00 131 ARG A N 1
ATOM 949 C CA . ARG A 1 131 ? 17.967 -36.916 -33.244 1.00 88.00 131 ARG A CA 1
ATOM 950 C C . ARG A 1 131 ? 16.826 -37.026 -32.239 1.00 88.00 131 ARG A C 1
ATOM 952 O O . ARG A 1 131 ? 16.744 -36.228 -31.304 1.00 88.00 131 ARG A O 1
ATOM 959 N N . ALA A 1 132 ? 15.942 -38.002 -32.423 1.00 89.81 132 ALA A N 1
ATOM 960 C CA . ALA A 1 132 ? 14.796 -38.200 -31.544 1.00 89.81 132 ALA A CA 1
ATOM 961 C C . ALA A 1 132 ? 15.233 -38.966 -30.284 1.00 89.81 132 ALA A C 1
ATOM 963 O O . ALA A 1 132 ? 15.376 -40.180 -30.308 1.00 89.81 132 ALA A O 1
ATOM 964 N N . LEU A 1 133 ? 15.479 -38.269 -29.178 1.00 90.88 133 LEU A N 1
ATOM 965 C CA . LEU A 1 133 ? 15.932 -38.823 -27.903 1.00 90.88 133 LEU A CA 1
ATOM 966 C C . LEU A 1 133 ? 14.893 -38.567 -26.816 1.00 90.88 133 LEU A C 1
ATOM 968 O O . LEU A 1 133 ? 14.398 -37.449 -26.661 1.00 90.88 133 LEU A O 1
ATOM 972 N N . CYS A 1 134 ? 14.609 -39.590 -26.011 1.00 87.69 134 CYS A N 1
ATOM 973 C CA . CYS A 1 134 ? 13.736 -39.434 -24.851 1.00 87.69 134 CYS A CA 1
ATOM 974 C C . CYS A 1 134 ? 14.437 -38.658 -23.725 1.00 87.69 134 CYS A C 1
ATOM 976 O O . CYS A 1 134 ? 15.669 -38.619 -23.694 1.00 87.69 134 CYS A O 1
ATOM 978 N N . PRO A 1 135 ? 13.696 -38.117 -22.739 1.00 84.62 135 PRO A N 1
ATOM 979 C CA . PRO A 1 135 ? 14.282 -37.354 -21.632 1.00 84.62 135 PRO A CA 1
ATOM 980 C C . PRO A 1 135 ? 15.393 -38.080 -20.855 1.00 84.62 135 PRO A C 1
ATOM 982 O O . PRO A 1 135 ? 16.236 -37.437 -20.245 1.00 84.62 135 PRO A O 1
ATOM 985 N N . GLN A 1 136 ? 15.425 -39.418 -20.874 1.00 84.25 136 GLN A N 1
ATOM 986 C CA . GLN A 1 136 ? 16.477 -40.201 -20.212 1.00 84.25 136 GLN A CA 1
ATOM 987 C C . GLN A 1 136 ? 17.732 -40.419 -21.075 1.00 84.25 136 GLN A C 1
ATOM 989 O O . GLN A 1 136 ? 18.791 -40.733 -20.533 1.00 84.25 136 GLN A O 1
ATOM 994 N N . CYS A 1 137 ? 17.623 -40.250 -22.396 1.00 85.94 137 CYS A N 1
ATOM 995 C CA . CYS A 1 137 ? 18.724 -40.389 -23.354 1.00 85.94 137 CYS A CA 1
ATOM 996 C C . CYS A 1 137 ? 19.326 -39.036 -23.779 1.00 85.94 137 CYS A C 1
ATOM 998 O O . CYS A 1 137 ? 20.354 -39.027 -24.445 1.00 85.94 137 CYS A O 1
ATOM 1000 N N . GLN A 1 138 ? 18.715 -37.907 -23.398 1.00 85.31 138 GLN A N 1
ATOM 1001 C CA . GLN A 1 138 ? 19.188 -36.534 -23.652 1.00 85.31 138 GLN A CA 1
ATOM 1002 C C . GLN A 1 138 ? 20.364 -36.131 -22.735 1.00 85.31 138 GLN A C 1
ATOM 1004 O O . GLN A 1 138 ? 20.285 -35.133 -22.021 1.00 85.31 138 GLN A O 1
ATOM 1009 N N . LYS A 1 139 ? 21.429 -36.936 -22.702 1.00 74.56 139 LYS A N 1
ATOM 1010 C CA . LYS A 1 139 ? 22.652 -36.634 -21.942 1.00 74.56 139 LYS A CA 1
ATOM 1011 C C . LYS A 1 139 ? 23.656 -35.838 -22.763 1.00 74.56 139 LYS A C 1
ATOM 1013 O O . LYS A 1 139 ? 23.743 -36.094 -23.985 1.00 74.56 139 LYS A O 1
#

Radius of gyration: 29.06 Å; chains: 1; bounding box: 56×60×58 Å

pLDDT: mean 77.33, std 21.41, range [32.16, 98.44]